Protein AF-A0A2T4I4S8-F1 (afdb_monomer_lite)

Foldseek 3Di:
DDDPPPDCQLLNLLVVLVVQLLLVQQDLVCPPPDPDRDPLSSVQSNLLSVLLSQLSPDPVLAGPDDSVPHDPVSLVSCLVCVLVSCCVRVPPNSDPVSSVSSSVSSVVNVVVNVVVD

Organism: NCBI:txid114404

Radius of gyration: 14.35 Å; chains: 1; bounding box: 39×21×42 Å

Sequence (117 aa):
MEQETTGCHPEQLLAAHRPEIEAAMAQHFAGPQSVDASPADLQASAELVGLLIDVAGSEGGTPSVDHRGADRHYQTQFGDALTAVLRDVLGEAADPPFLARCIDGFWRAIRAQEASL

pLDDT: mean 81.26, std 12.98, range [37.81, 92.88]

Secondary structure (DSSP, 8-state):
---------HHHHHHHTHHHHHHHHHHHHH-TT-SS--HHHHHHHHHHHHHHHHHHHSTTS--SS--TTS-HHHHHHHHHHHHHHHHHHHGGG--HHHHHHHHHHHHHHHHHHHTT-

Structure (mmCIF, N/CA/C/O backbone):
data_AF-A0A2T4I4S8-F1
#
_entry.id   AF-A0A2T4I4S8-F1
#
loop_
_atom_site.group_PDB
_atom_site.id
_atom_site.type_symbol
_atom_site.label_atom_id
_atom_site.label_alt_id
_atom_site.label_comp_id
_atom_site.label_asym_id
_atom_site.label_entity_id
_atom_site.label_seq_id
_atom_site.pdbx_PDB_ins_code
_atom_site.Cartn_x
_atom_site.Cartn_y
_atom_site.Cartn_z
_atom_site.occupancy
_atom_site.B_iso_or_equiv
_atom_site.auth_seq_id
_atom_site.auth_comp_id
_atom_site.auth_asym_id
_atom_site.auth_atom_id
_atom_site.pdbx_PDB_model_num
ATOM 1 N N . MET A 1 1 ? 22.981 11.067 -26.433 1.00 37.81 1 MET A N 1
ATOM 2 C CA . MET A 1 1 ? 21.531 10.960 -26.698 1.00 37.81 1 MET A CA 1
ATOM 3 C C . MET A 1 1 ? 21.142 9.562 -26.276 1.00 37.81 1 MET A C 1
ATOM 5 O O . MET A 1 1 ? 21.125 8.648 -27.089 1.00 37.81 1 MET A O 1
ATOM 9 N N . GLU A 1 2 ? 21.026 9.384 -24.968 1.00 40.53 2 GLU A N 1
ATOM 10 C CA . GLU A 1 2 ? 20.706 8.098 -24.356 1.00 40.53 2 GLU A CA 1
ATOM 11 C C . GLU A 1 2 ? 19.194 8.021 -24.229 1.00 40.53 2 GLU A C 1
ATOM 13 O O . GLU A 1 2 ? 18.528 9.033 -24.018 1.00 40.53 2 GLU A O 1
ATOM 18 N N . GLN A 1 3 ? 18.667 6.844 -24.528 1.00 41.03 3 GLN A N 1
ATOM 19 C CA . GLN A 1 3 ? 17.261 6.635 -24.795 1.00 41.03 3 GLN A CA 1
ATOM 20 C C . GLN A 1 3 ? 16.441 6.914 -23.538 1.00 41.03 3 GLN A C 1
ATOM 22 O O . GLN A 1 3 ? 16.543 6.206 -22.543 1.00 41.03 3 GLN A O 1
ATOM 27 N N . GLU A 1 4 ? 15.632 7.962 -23.625 1.00 42.97 4 GLU A N 1
ATOM 28 C CA . GLU A 1 4 ? 14.523 8.265 -22.735 1.00 42.97 4 GLU A CA 1
ATOM 29 C C . GLU A 1 4 ? 13.491 7.147 -22.932 1.00 42.97 4 GLU A C 1
ATOM 31 O O . GLU A 1 4 ? 12.580 7.231 -23.756 1.00 42.97 4 GLU A O 1
ATOM 36 N N . THR A 1 5 ? 13.702 6.009 -22.270 1.00 45.72 5 THR A N 1
ATOM 37 C CA . THR A 1 5 ? 12.676 4.980 -22.162 1.00 45.72 5 THR A CA 1
ATOM 38 C C . THR A 1 5 ? 11.517 5.608 -21.414 1.00 45.72 5 THR A C 1
ATOM 40 O O . THR A 1 5 ? 11.568 5.768 -20.199 1.00 45.72 5 THR A O 1
ATOM 43 N N . THR A 1 6 ? 10.463 5.957 -22.150 1.00 49.28 6 THR A N 1
ATOM 44 C CA . THR A 1 6 ? 9.109 6.201 -21.642 1.00 49.28 6 THR A CA 1
ATOM 45 C C . THR A 1 6 ? 8.551 4.895 -21.057 1.00 49.28 6 THR A C 1
ATOM 47 O O . THR A 1 6 ? 7.571 4.337 -21.534 1.00 49.28 6 THR A O 1
ATOM 50 N N . GLY A 1 7 ? 9.242 4.332 -20.070 1.00 51.94 7 GLY A N 1
ATOM 51 C CA . GLY A 1 7 ? 8.737 3.295 -19.195 1.00 51.94 7 GLY A CA 1
ATOM 52 C C . GLY A 1 7 ? 8.312 4.016 -17.935 1.00 51.94 7 GLY A C 1
ATOM 53 O O . GLY A 1 7 ? 9.156 4.594 -17.260 1.00 51.94 7 GLY A O 1
ATOM 54 N N . CYS A 1 8 ? 7.013 4.054 -17.649 1.00 59.84 8 CYS A N 1
ATOM 55 C CA . CYS A 1 8 ? 6.548 4.534 -16.357 1.00 59.84 8 CYS A CA 1
ATOM 56 C C . CYS A 1 8 ? 7.223 3.656 -15.302 1.00 59.84 8 CYS A C 1
ATOM 58 O O . CYS A 1 8 ? 6.985 2.446 -15.254 1.00 59.84 8 CYS A O 1
ATOM 60 N N . HIS A 1 9 ? 8.157 4.236 -14.555 1.00 76.50 9 HIS A N 1
ATOM 61 C CA . HIS A 1 9 ? 8.891 3.476 -13.567 1.00 76.50 9 HIS A CA 1
ATOM 62 C C . HIS A 1 9 ? 7.914 3.051 -12.458 1.00 76.50 9 HIS A C 1
ATOM 64 O O . HIS A 1 9 ? 7.013 3.825 -12.112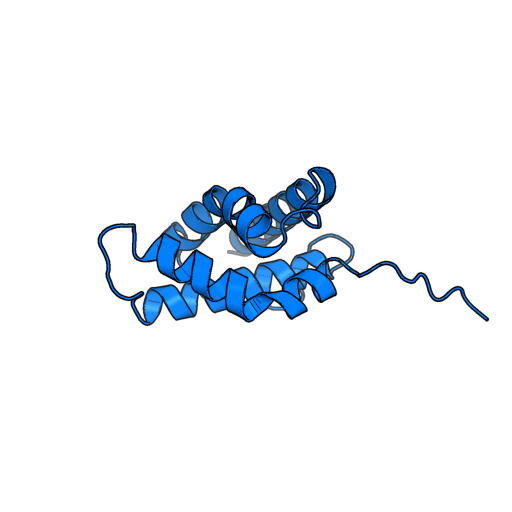 1.00 76.50 9 HIS A O 1
ATOM 70 N N . PRO A 1 10 ? 8.028 1.826 -11.920 1.00 78.44 10 PRO A N 1
ATOM 71 C CA . PRO A 1 10 ? 7.051 1.289 -10.978 1.00 78.44 10 PRO A CA 1
ATOM 72 C C . PRO A 1 10 ? 6.877 2.185 -9.744 1.00 78.44 10 PRO A C 1
ATOM 74 O O . PRO A 1 10 ? 5.756 2.379 -9.279 1.00 78.44 10 PRO A O 1
ATOM 77 N N . GLU A 1 11 ? 7.952 2.811 -9.266 1.00 85.19 11 GLU A N 1
ATOM 78 C CA . GLU A 1 11 ? 7.912 3.788 -8.183 1.00 85.19 11 GLU A CA 1
ATOM 79 C C . GLU A 1 11 ? 7.136 5.057 -8.543 1.00 85.19 11 GLU A C 1
ATOM 81 O O . GLU A 1 11 ? 6.442 5.599 -7.691 1.00 85.19 11 GLU A O 1
ATOM 86 N N . GLN A 1 12 ? 7.194 5.520 -9.795 1.00 85.81 12 GLN A N 1
ATOM 87 C CA . GLN A 1 12 ? 6.459 6.709 -10.234 1.00 85.81 12 GLN A CA 1
ATOM 88 C C . GLN A 1 12 ? 4.959 6.435 -10.308 1.00 85.81 12 GLN A C 1
ATOM 90 O O . GLN A 1 12 ? 4.168 7.280 -9.893 1.00 85.81 12 GLN A O 1
ATOM 95 N N . LEU A 1 13 ? 4.572 5.251 -10.793 1.00 86.94 13 LEU A N 1
ATOM 96 C CA . LEU A 1 13 ? 3.175 4.826 -10.824 1.00 86.94 13 LEU A CA 1
ATOM 97 C C . LEU A 1 13 ? 2.609 4.713 -9.400 1.00 86.94 13 LEU A C 1
ATOM 99 O O . LEU A 1 13 ? 1.554 5.270 -9.102 1.00 86.94 13 LEU A O 1
ATOM 103 N N . LEU A 1 14 ? 3.342 4.053 -8.500 1.00 88.19 14 LEU A N 1
ATOM 104 C CA . LEU A 1 14 ? 2.950 3.929 -7.095 1.00 88.19 14 LEU A CA 1
ATOM 105 C C . LEU A 1 14 ? 2.927 5.286 -6.381 1.00 88.19 14 LEU A C 1
ATOM 107 O O . LEU A 1 14 ? 2.028 5.539 -5.587 1.00 88.19 14 LEU A O 1
ATOM 111 N N . ALA A 1 15 ? 3.877 6.178 -6.674 1.00 89.31 15 ALA A N 1
ATOM 112 C CA . ALA A 1 15 ? 3.917 7.520 -6.101 1.00 89.31 15 ALA A CA 1
ATOM 113 C C . ALA A 1 15 ? 2.763 8.405 -6.595 1.00 89.31 15 ALA A C 1
ATOM 115 O O . ALA A 1 15 ? 2.225 9.186 -5.812 1.00 89.31 15 ALA A O 1
ATOM 116 N N . ALA A 1 16 ? 2.360 8.273 -7.863 1.00 90.75 16 ALA A N 1
ATOM 117 C CA . ALA A 1 16 ? 1.233 9.012 -8.429 1.00 90.75 16 ALA A CA 1
ATOM 118 C C . ALA A 1 16 ? -0.100 8.617 -7.775 1.00 90.75 16 ALA A C 1
ATOM 120 O O . ALA A 1 16 ? -0.908 9.488 -7.464 1.00 90.75 16 ALA A O 1
ATOM 121 N N . HIS A 1 17 ? -0.284 7.324 -7.504 1.00 92.19 17 HIS A N 1
ATOM 122 C CA . HIS A 1 17 ? -1.480 6.776 -6.854 1.00 92.19 17 HIS A CA 1
ATOM 123 C C . HIS A 1 17 ? -1.339 6.613 -5.336 1.00 92.19 17 HIS A C 1
ATOM 125 O O . HIS A 1 17 ? -2.210 6.048 -4.676 1.00 92.19 17 HIS A O 1
ATOM 131 N N . ARG A 1 18 ? -0.255 7.132 -4.753 1.00 91.81 18 ARG A N 1
ATOM 132 C CA . ARG A 1 18 ? 0.046 7.031 -3.323 1.00 91.81 18 ARG A CA 1
ATOM 133 C C . ARG A 1 18 ? -1.142 7.366 -2.409 1.00 91.81 18 ARG A C 1
ATOM 135 O O . ARG A 1 18 ? -1.436 6.532 -1.557 1.00 91.81 18 ARG A O 1
ATOM 142 N N . PRO A 1 19 ? -1.844 8.512 -2.553 1.00 90.31 19 PRO A N 1
ATOM 143 C CA . PRO A 1 19 ? -2.944 8.841 -1.644 1.00 90.31 19 PRO A CA 1
ATOM 144 C C . PRO A 1 19 ? -4.116 7.853 -1.742 1.00 90.31 19 PRO A C 1
ATOM 146 O O . PRO A 1 19 ? -4.778 7.592 -0.741 1.00 90.31 19 PRO A O 1
ATOM 149 N N . GLU A 1 20 ? -4.366 7.281 -2.922 1.00 92.81 20 GLU A N 1
ATOM 150 C CA . GLU A 1 20 ? -5.435 6.300 -3.139 1.00 92.81 20 GLU A CA 1
ATOM 151 C C . GLU A 1 20 ? -5.072 4.947 -2.515 1.00 92.81 20 GLU A C 1
ATOM 153 O O . GLU A 1 20 ? -5.893 4.346 -1.824 1.00 92.81 20 GLU A O 1
ATOM 158 N N . ILE A 1 21 ? -3.819 4.508 -2.681 1.00 92.25 21 ILE A N 1
ATOM 159 C CA . ILE A 1 21 ? -3.300 3.275 -2.072 1.00 92.25 21 ILE A CA 1
ATOM 160 C C . ILE A 1 21 ? -3.300 3.397 -0.542 1.00 92.25 21 ILE A C 1
ATOM 162 O O . ILE A 1 21 ? -3.747 2.480 0.147 1.00 92.25 21 ILE A O 1
ATOM 166 N N . GLU A 1 22 ? -2.831 4.525 0.001 1.00 92.88 22 GLU A N 1
ATOM 167 C CA . GLU A 1 22 ? -2.829 4.786 1.446 1.00 92.88 22 GLU A CA 1
ATOM 168 C C . GLU A 1 22 ? -4.248 4.765 2.018 1.00 92.88 22 GLU A C 1
ATOM 170 O O . GLU A 1 22 ? -4.489 4.086 3.013 1.00 92.88 22 GLU A O 1
ATOM 175 N N . ALA A 1 23 ? -5.199 5.443 1.369 1.00 90.88 23 ALA A N 1
ATOM 176 C CA . ALA A 1 23 ? -6.589 5.467 1.812 1.00 90.88 23 ALA A CA 1
ATOM 177 C C . ALA A 1 23 ? -7.237 4.075 1.760 1.00 90.88 23 ALA A C 1
ATOM 179 O O . ALA A 1 23 ? -7.857 3.654 2.737 1.00 90.88 23 ALA A O 1
ATOM 180 N N . ALA A 1 24 ? -7.064 3.339 0.657 1.00 91.25 24 ALA A N 1
ATOM 181 C CA . ALA A 1 24 ? -7.595 1.985 0.510 1.00 91.25 24 ALA A CA 1
ATOM 182 C C . ALA A 1 24 ? -7.024 1.033 1.573 1.00 91.25 24 ALA A C 1
ATOM 184 O O . ALA A 1 24 ? -7.752 0.229 2.156 1.00 91.25 24 ALA A O 1
ATOM 185 N N . MET A 1 25 ? -5.732 1.158 1.874 1.00 91.69 25 MET A N 1
ATOM 186 C CA . MET A 1 25 ? -5.066 0.321 2.863 1.00 91.69 25 MET A CA 1
ATOM 187 C C . MET A 1 25 ? -5.433 0.695 4.304 1.00 91.69 25 MET A C 1
ATOM 189 O O . MET A 1 25 ? -5.677 -0.190 5.120 1.00 91.69 25 MET A O 1
ATOM 193 N N . ALA A 1 26 ? -5.547 1.986 4.619 1.00 91.31 26 ALA A N 1
ATOM 194 C CA . ALA A 1 26 ? -6.023 2.439 5.924 1.00 91.31 26 ALA A CA 1
ATOM 195 C C . ALA A 1 26 ? -7.450 1.945 6.203 1.00 91.31 26 ALA A C 1
ATOM 197 O O . ALA A 1 26 ? -7.743 1.482 7.303 1.00 91.31 26 ALA A O 1
ATOM 198 N N . GLN A 1 27 ? -8.326 1.979 5.193 1.00 90.06 27 GLN A N 1
ATOM 199 C CA . GLN A 1 27 ? -9.672 1.408 5.286 1.00 90.06 27 GLN A CA 1
ATOM 200 C C . GLN A 1 27 ? -9.640 -0.117 5.445 1.00 90.06 27 GLN A C 1
ATOM 202 O O . GLN A 1 27 ? -10.426 -0.680 6.207 1.00 90.06 27 GLN A O 1
ATOM 207 N N . HIS A 1 28 ? -8.703 -0.796 4.779 1.00 89.81 28 HIS A N 1
ATOM 208 C CA . HIS A 1 28 ? -8.505 -2.231 4.962 1.00 89.81 28 HIS A CA 1
ATOM 209 C C . HIS A 1 28 ? -8.102 -2.576 6.404 1.00 89.81 28 HIS A C 1
ATOM 211 O O . HIS A 1 28 ? -8.668 -3.498 6.987 1.00 89.81 28 HIS A O 1
ATOM 217 N N . PHE A 1 29 ? -7.183 -1.809 7.001 1.00 89.06 29 PHE A N 1
ATOM 218 C CA . PHE A 1 29 ? -6.760 -1.981 8.395 1.00 89.06 29 PHE A CA 1
ATOM 219 C C . PHE A 1 29 ? -7.877 -1.702 9.401 1.00 89.06 29 PHE A C 1
ATOM 221 O O . PHE A 1 29 ? -8.046 -2.460 10.355 1.00 89.06 29 PHE A O 1
ATOM 228 N N . ALA A 1 30 ? -8.673 -0.659 9.161 1.00 87.94 30 ALA A N 1
ATOM 229 C CA . ALA A 1 30 ? -9.823 -0.326 9.996 1.00 87.94 30 ALA A CA 1
ATOM 230 C C . ALA A 1 30 ? -10.887 -1.441 9.992 1.00 87.94 30 ALA A C 1
ATOM 232 O O . ALA A 1 30 ? -11.640 -1.605 10.957 1.00 87.94 30 ALA A O 1
ATOM 233 N N . GLY A 1 31 ? -10.939 -2.223 8.912 1.00 83.25 31 GLY A N 1
ATOM 234 C CA . GLY A 1 31 ? -11.870 -3.321 8.717 1.00 83.25 31 GLY A CA 1
ATOM 235 C C . GLY A 1 31 ? -13.244 -2.861 8.211 1.00 83.25 31 GLY A C 1
ATOM 236 O O . GLY A 1 31 ? -13.633 -1.704 8.359 1.00 83.25 31 GLY A O 1
ATOM 237 N N . PRO A 1 32 ? -14.047 -3.783 7.652 1.00 75.62 32 PRO A N 1
ATOM 238 C CA . PRO A 1 32 ? -15.282 -3.461 6.924 1.00 75.62 32 PRO A CA 1
ATOM 239 C C . PRO A 1 32 ? -16.417 -2.891 7.791 1.00 75.62 32 PRO A C 1
ATOM 241 O O . PRO A 1 32 ? -17.458 -2.507 7.264 1.00 75.62 32 PRO A O 1
ATOM 244 N N . GLN A 1 33 ? -16.263 -2.894 9.117 1.00 72.81 33 GLN A N 1
ATOM 245 C CA . GLN A 1 33 ? -17.265 -2.392 10.063 1.00 72.81 33 GLN A CA 1
ATOM 246 C C . GLN A 1 33 ? -16.931 -0.998 10.604 1.00 72.81 33 GLN A C 1
ATOM 248 O O . GLN A 1 33 ? -17.764 -0.402 11.289 1.00 72.81 33 GLN A O 1
ATOM 253 N N . SER A 1 34 ? -15.734 -0.489 10.316 1.00 77.75 34 SER A N 1
ATOM 254 C CA . SER A 1 34 ? -15.291 0.827 10.761 1.00 77.75 34 SER A CA 1
ATOM 255 C C . SER A 1 34 ? -15.703 1.884 9.743 1.00 77.75 34 SER A C 1
ATOM 257 O O . SER A 1 34 ? -15.592 1.682 8.539 1.00 77.75 34 SER A O 1
ATOM 259 N N . VAL A 1 35 ? -16.221 3.008 10.241 1.00 73.62 35 VAL A N 1
ATOM 260 C CA . VAL A 1 35 ? -16.634 4.145 9.401 1.00 73.62 35 VAL A CA 1
ATOM 261 C C . VAL A 1 35 ? -15.424 4.998 9.009 1.00 73.62 35 VAL A C 1
ATOM 263 O O . VAL A 1 35 ? -15.385 5.530 7.905 1.00 73.62 35 VAL A O 1
ATOM 266 N N . ASP A 1 36 ? -14.422 5.071 9.887 1.00 81.81 36 ASP A N 1
ATOM 267 C CA . ASP A 1 36 ? -13.198 5.840 9.692 1.00 81.81 36 ASP A CA 1
ATOM 268 C C . ASP A 1 36 ? -11.980 5.035 10.154 1.00 81.81 36 ASP A C 1
ATOM 270 O O . ASP A 1 36 ? -12.029 4.340 11.174 1.00 81.81 36 ASP A O 1
ATOM 274 N N . ALA A 1 37 ? -10.877 5.161 9.416 1.00 85.94 37 ALA A N 1
ATOM 275 C CA . ALA A 1 37 ? -9.589 4.608 9.811 1.00 85.94 37 ALA A CA 1
ATOM 276 C C . ALA A 1 37 ? -9.000 5.394 10.991 1.00 85.94 37 ALA A C 1
ATOM 278 O O . ALA A 1 37 ? -9.046 6.628 11.025 1.00 85.94 37 ALA A O 1
ATOM 279 N N . SER A 1 38 ? -8.434 4.689 11.971 1.00 88.12 38 SER A N 1
ATOM 280 C CA . SER A 1 38 ? -7.799 5.329 13.124 1.00 88.12 38 SER A CA 1
ATOM 281 C C . SER A 1 38 ? -6.520 6.060 12.696 1.00 88.12 38 SER A C 1
ATOM 283 O O . SER A 1 38 ? -5.892 5.691 11.703 1.00 88.12 38 SER A O 1
ATOM 285 N N . PRO A 1 39 ? -6.040 7.062 13.459 1.00 87.00 39 PRO A N 1
ATOM 286 C CA . PRO A 1 39 ? -4.778 7.732 13.135 1.00 87.00 39 PRO A CA 1
ATOM 287 C C . PRO A 1 39 ? -3.578 6.772 13.091 1.00 87.00 39 PRO A C 1
ATOM 289 O O . PRO A 1 39 ? -2.636 7.014 12.344 1.00 87.00 39 PRO A O 1
ATOM 292 N N . ALA A 1 40 ? -3.621 5.672 13.852 1.00 87.00 40 ALA A N 1
ATOM 293 C CA . ALA A 1 40 ? -2.614 4.615 13.785 1.00 87.00 40 ALA A CA 1
ATOM 294 C C . ALA A 1 40 ? -2.656 3.849 12.450 1.00 87.00 40 ALA A C 1
ATOM 296 O O . ALA A 1 40 ? -1.599 3.573 11.891 1.00 87.00 40 ALA A O 1
ATOM 297 N N . ASP A 1 41 ? -3.851 3.572 11.919 1.00 89.56 41 ASP A N 1
ATOM 298 C CA . ASP A 1 41 ? -4.038 2.892 10.631 1.00 89.56 41 ASP A CA 1
ATOM 299 C C . ASP A 1 41 ? -3.522 3.761 9.482 1.00 89.56 41 ASP A C 1
ATOM 301 O O . ASP A 1 41 ? -2.793 3.279 8.619 1.00 89.56 41 ASP A O 1
ATOM 305 N N . LEU A 1 42 ? -3.847 5.059 9.514 1.00 89.44 42 LEU A N 1
ATOM 306 C CA . LEU A 1 42 ? -3.387 6.049 8.535 1.00 89.44 42 LEU A CA 1
ATOM 307 C C . LEU A 1 42 ? -1.862 6.210 8.557 1.00 89.44 42 LEU A C 1
ATOM 309 O O . LEU A 1 42 ? -1.221 6.313 7.509 1.00 89.44 42 LEU A O 1
ATOM 313 N N . GLN A 1 43 ? -1.265 6.229 9.751 1.00 89.81 43 GLN A N 1
ATOM 314 C CA . GLN A 1 43 ? 0.186 6.303 9.888 1.00 89.81 43 GLN A CA 1
ATOM 315 C C . GLN A 1 43 ? 0.846 5.022 9.363 1.00 89.81 43 GLN A C 1
ATOM 317 O O . GLN A 1 43 ? 1.769 5.102 8.554 1.00 89.81 43 GLN A O 1
ATOM 322 N N . ALA A 1 44 ? 0.343 3.849 9.760 1.00 89.88 44 ALA A N 1
ATOM 323 C CA . ALA A 1 44 ? 0.864 2.565 9.306 1.00 89.88 44 ALA A CA 1
ATOM 324 C C . ALA A 1 44 ? 0.738 2.403 7.783 1.00 89.88 44 ALA A C 1
ATOM 326 O O . ALA A 1 44 ? 1.678 1.938 7.136 1.00 89.88 44 ALA A O 1
ATOM 327 N N . SER A 1 45 ? -0.382 2.826 7.184 1.00 91.38 45 SER A N 1
ATOM 328 C CA . SER A 1 45 ? -0.555 2.791 5.730 1.00 91.38 45 SER A CA 1
ATOM 329 C C . SER A 1 45 ? 0.447 3.703 5.032 1.00 91.38 45 SER A C 1
ATOM 331 O O . SER A 1 45 ? 1.080 3.275 4.071 1.00 91.38 45 SER A O 1
ATOM 333 N N . ALA A 1 46 ? 0.651 4.925 5.531 1.00 91.06 46 ALA A N 1
ATOM 334 C CA . ALA A 1 46 ? 1.602 5.862 4.939 1.00 91.06 46 ALA A CA 1
ATOM 335 C C . ALA A 1 46 ? 3.049 5.346 4.998 1.00 91.06 46 ALA A C 1
ATOM 337 O O . ALA A 1 46 ? 3.797 5.481 4.027 1.00 91.06 46 ALA A O 1
ATOM 338 N N . GLU A 1 47 ? 3.446 4.720 6.108 1.00 90.19 47 GLU A N 1
ATOM 339 C CA . GLU A 1 47 ? 4.783 4.140 6.253 1.00 90.19 47 GLU A CA 1
ATOM 340 C C . GLU A 1 47 ? 5.007 2.942 5.326 1.00 90.19 47 GLU A C 1
ATOM 342 O O . GLU A 1 47 ? 6.047 2.864 4.667 1.00 90.19 47 GLU A O 1
ATOM 347 N N . LEU A 1 48 ? 4.033 2.030 5.239 1.00 90.56 48 LEU A N 1
ATOM 348 C CA . LEU A 1 48 ? 4.139 0.813 4.429 1.00 90.56 48 LEU A CA 1
ATOM 349 C C . LEU A 1 48 ? 4.042 1.099 2.926 1.00 90.56 48 LEU A C 1
ATOM 351 O O . LEU A 1 48 ? 4.764 0.485 2.140 1.00 90.56 48 LEU A O 1
ATOM 355 N N . VAL A 1 49 ? 3.215 2.064 2.513 1.00 91.62 49 VAL A N 1
ATOM 356 C CA . VAL A 1 49 ? 3.183 2.533 1.117 1.00 91.62 49 VAL A CA 1
ATOM 357 C C . VAL A 1 49 ? 4.471 3.274 0.765 1.00 91.62 49 VAL A C 1
ATOM 359 O O . VAL A 1 49 ? 5.010 3.072 -0.322 1.00 91.62 49 VAL A O 1
ATOM 362 N N . GLY A 1 50 ? 5.015 4.075 1.686 1.00 89.75 50 GLY A N 1
ATOM 363 C CA . GLY A 1 50 ? 6.332 4.688 1.517 1.00 89.75 50 GLY A CA 1
ATOM 364 C C . GLY A 1 50 ? 7.422 3.643 1.274 1.00 89.75 50 GLY A C 1
ATOM 365 O O . GLY A 1 50 ? 8.164 3.754 0.300 1.00 89.75 50 GLY A O 1
ATOM 366 N N . LEU A 1 51 ? 7.448 2.588 2.097 1.00 88.88 51 LEU A N 1
ATOM 367 C CA . LEU A 1 51 ? 8.362 1.459 1.923 1.00 88.88 51 LEU A CA 1
ATOM 368 C C . LEU A 1 51 ? 8.185 0.796 0.554 1.00 88.88 51 LEU A C 1
ATOM 370 O O . LEU A 1 51 ? 9.170 0.509 -0.117 1.00 88.88 51 LEU A O 1
ATOM 374 N N . LEU A 1 52 ? 6.940 0.562 0.130 1.00 89.75 52 LEU A N 1
ATOM 375 C CA . LEU A 1 52 ? 6.629 -0.057 -1.158 1.00 89.75 52 LEU A CA 1
ATOM 376 C C . LEU A 1 52 ? 7.179 0.747 -2.347 1.00 89.75 52 LEU A C 1
ATOM 378 O O . LEU A 1 52 ? 7.758 0.168 -3.265 1.00 89.75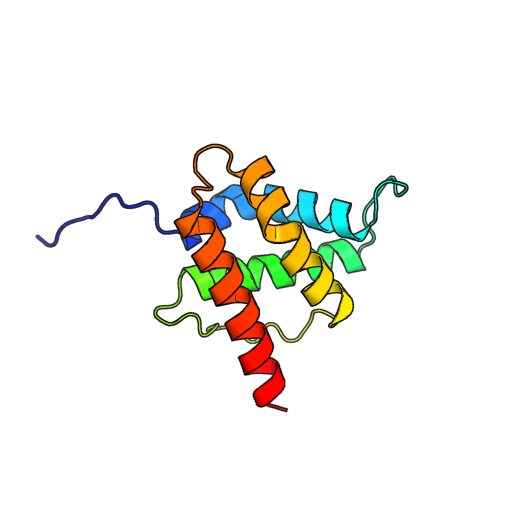 52 LEU A O 1
ATOM 382 N N . ILE A 1 53 ? 6.994 2.068 -2.335 1.00 89.38 53 ILE A N 1
ATOM 383 C CA . ILE A 1 53 ? 7.491 2.967 -3.386 1.00 89.38 53 ILE A CA 1
ATOM 384 C C . ILE A 1 53 ? 9.023 2.935 -3.420 1.00 89.38 53 ILE A C 1
ATOM 386 O O . ILE A 1 53 ? 9.618 2.813 -4.491 1.00 89.38 53 ILE A O 1
ATOM 390 N N . ASP A 1 54 ? 9.657 2.987 -2.251 1.00 87.44 54 ASP A N 1
ATOM 391 C CA . ASP A 1 54 ? 11.112 2.990 -2.111 1.00 87.44 54 ASP A CA 1
ATOM 392 C C . ASP A 1 54 ? 11.743 1.677 -2.617 1.00 87.44 54 ASP A C 1
ATOM 394 O O . ASP A 1 54 ? 12.676 1.693 -3.423 1.00 87.44 54 ASP A O 1
ATOM 398 N N . VAL A 1 55 ? 11.178 0.518 -2.256 1.00 86.25 55 VAL A N 1
ATOM 399 C CA . VAL A 1 55 ? 11.672 -0.788 -2.741 1.00 86.25 55 VAL A CA 1
ATOM 400 C C . VAL A 1 55 ? 11.378 -1.021 -4.221 1.00 86.25 55 VAL A C 1
ATOM 402 O O . VAL A 1 55 ? 12.116 -1.764 -4.869 1.00 86.25 55 VAL A O 1
ATOM 405 N N . ALA A 1 56 ? 10.323 -0.407 -4.766 1.00 84.50 56 ALA A N 1
ATOM 406 C CA . ALA A 1 56 ? 10.004 -0.488 -6.187 1.00 84.50 56 ALA A CA 1
ATOM 407 C C . ALA A 1 56 ? 11.031 0.267 -7.046 1.00 84.50 56 ALA A C 1
ATOM 409 O O . ALA A 1 56 ? 11.401 -0.237 -8.110 1.00 84.50 56 ALA A O 1
ATOM 410 N N . GLY A 1 57 ? 11.513 1.417 -6.557 1.00 79.56 57 GLY A N 1
ATOM 411 C CA . GLY A 1 57 ? 12.525 2.248 -7.221 1.00 79.56 57 GLY A CA 1
ATOM 412 C C . GLY A 1 57 ? 13.969 1.827 -6.942 1.00 79.56 57 GLY A C 1
ATOM 413 O O . GLY A 1 57 ? 14.885 2.236 -7.652 1.00 79.56 57 GLY A O 1
ATOM 414 N N . SER A 1 58 ? 14.196 0.989 -5.930 1.00 76.50 58 SER A N 1
ATOM 415 C CA . SER A 1 58 ? 15.527 0.489 -5.589 1.00 76.50 58 SER A CA 1
ATOM 416 C C . SER A 1 58 ? 15.952 -0.680 -6.481 1.00 76.50 58 SER A C 1
ATOM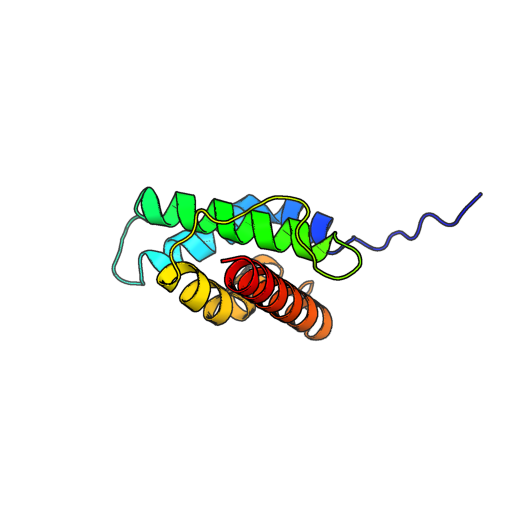 418 O O . SER A 1 58 ? 15.320 -1.746 -6.510 1.00 76.50 58 SER A O 1
ATOM 420 N N . GLU A 1 59 ? 17.082 -0.526 -7.176 1.00 63.41 59 GLU A N 1
ATOM 421 C CA . GLU A 1 59 ? 17.728 -1.621 -7.899 1.00 63.41 59 GLU A CA 1
ATOM 422 C C . GLU A 1 59 ? 18.220 -2.687 -6.910 1.00 63.41 59 GLU A C 1
ATOM 424 O O . GLU A 1 59 ? 19.270 -2.575 -6.282 1.00 63.41 59 GLU A O 1
ATOM 429 N N . GLY A 1 60 ? 17.419 -3.742 -6.749 1.00 63.03 60 GLY A N 1
ATOM 430 C CA . GLY A 1 60 ? 17.687 -4.826 -5.808 1.00 63.03 60 GLY A CA 1
ATOM 431 C C . GLY A 1 60 ? 16.733 -4.884 -4.618 1.00 63.03 60 GLY A C 1
ATOM 432 O O . GLY A 1 60 ? 16.895 -5.784 -3.799 1.00 63.03 60 GLY A O 1
ATOM 433 N N . GLY A 1 61 ? 15.723 -4.012 -4.530 1.00 63.16 61 GLY A N 1
ATOM 434 C CA . GLY A 1 61 ? 14.660 -4.112 -3.519 1.00 63.16 61 GLY A CA 1
ATOM 435 C C . GLY A 1 61 ? 15.137 -3.886 -2.081 1.00 63.16 61 GLY A C 1
ATOM 436 O O . GLY A 1 61 ? 14.493 -4.337 -1.136 1.00 63.16 61 GLY A O 1
ATOM 437 N N . THR A 1 62 ? 16.291 -3.240 -1.912 1.00 67.25 62 THR A N 1
ATOM 438 C CA . THR A 1 62 ? 16.784 -2.790 -0.607 1.00 67.25 62 THR A CA 1
ATOM 439 C C . THR A 1 62 ? 16.250 -1.389 -0.363 1.00 67.25 62 THR A C 1
ATOM 441 O O . THR A 1 62 ? 16.572 -0.506 -1.159 1.00 67.25 62 THR A O 1
ATOM 444 N N . PRO A 1 63 ? 15.459 -1.157 0.692 1.00 68.06 63 PRO A N 1
ATOM 445 C CA . PRO A 1 63 ? 14.975 0.181 0.958 1.00 68.06 63 PRO A CA 1
ATOM 446 C C . PRO A 1 63 ? 16.153 1.103 1.304 1.00 68.06 63 PRO A C 1
ATOM 448 O O . PRO A 1 63 ? 17.069 0.710 2.032 1.00 68.06 63 PRO A O 1
ATOM 451 N N . SER A 1 64 ? 16.149 2.313 0.756 1.00 65.19 64 SER A N 1
ATOM 452 C CA . SER A 1 64 ? 17.114 3.364 1.071 1.00 65.19 64 SER A CA 1
ATOM 453 C C . SER A 1 64 ? 16.766 4.082 2.378 1.00 65.19 64 SER A C 1
ATOM 455 O O . SER A 1 64 ? 17.635 4.735 2.960 1.00 65.19 64 SER A O 1
ATOM 457 N N . VAL A 1 65 ? 15.514 3.975 2.833 1.00 66.06 65 VAL A N 1
ATOM 458 C CA . VAL A 1 65 ? 15.011 4.579 4.072 1.00 66.06 65 VAL A CA 1
ATOM 459 C C . VAL A 1 65 ? 14.671 3.488 5.089 1.00 66.06 65 VAL A C 1
ATOM 461 O O . VAL A 1 65 ? 14.144 2.427 4.755 1.00 66.06 65 VAL A O 1
ATOM 464 N N . ASP A 1 66 ? 14.980 3.733 6.361 1.00 67.38 66 ASP A N 1
ATOM 465 C CA . ASP A 1 66 ? 14.590 2.830 7.442 1.00 67.38 66 ASP A CA 1
ATOM 466 C C .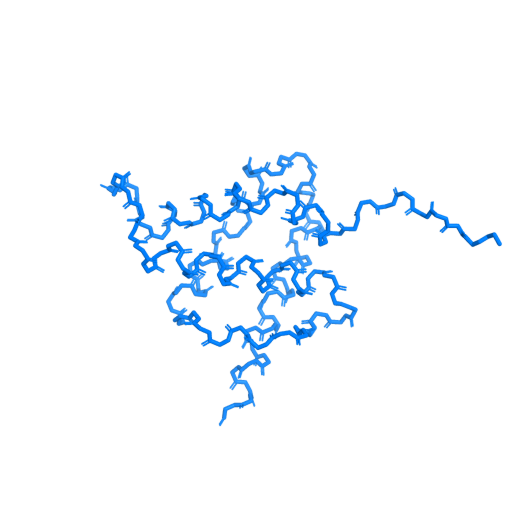 ASP A 1 66 ? 13.097 3.027 7.761 1.00 67.38 66 ASP A C 1
ATOM 468 O O . ASP A 1 66 ? 12.689 4.061 8.286 1.00 67.38 66 ASP A O 1
ATOM 472 N N . HIS A 1 67 ? 12.274 2.038 7.402 1.00 65.56 67 HIS A N 1
ATOM 473 C CA . HIS A 1 67 ? 10.817 2.052 7.590 1.00 65.56 67 HIS A CA 1
ATOM 474 C C . HIS A 1 67 ? 10.365 1.233 8.815 1.00 65.56 67 HIS A C 1
ATOM 476 O O . HIS A 1 67 ? 9.300 0.620 8.796 1.00 65.56 67 HIS A O 1
ATOM 482 N N . ARG A 1 68 ? 11.154 1.197 9.898 1.00 64.69 68 ARG A N 1
ATOM 483 C CA . ARG A 1 68 ? 10.892 0.356 11.090 1.00 64.69 68 ARG A CA 1
ATOM 484 C C . ARG A 1 68 ? 9.664 0.756 11.935 1.00 64.69 68 ARG A C 1
ATOM 486 O O . ARG A 1 68 ? 9.492 0.219 13.025 1.00 64.69 68 ARG A O 1
ATOM 493 N N . GLY A 1 69 ? 8.832 1.693 11.482 1.00 60.09 69 GLY A N 1
ATOM 494 C CA . GLY A 1 69 ? 7.719 2.239 12.269 1.00 60.09 69 GLY A CA 1
ATOM 495 C C . GLY A 1 69 ? 6.487 1.334 12.374 1.00 60.09 69 GLY A C 1
ATOM 496 O O . GLY A 1 69 ? 5.810 1.343 13.402 1.00 60.09 69 GLY A O 1
ATOM 497 N N . ALA A 1 70 ? 6.217 0.503 11.363 1.00 72.19 70 ALA A N 1
ATOM 498 C CA . ALA A 1 70 ? 4.978 -0.268 11.313 1.00 72.19 70 ALA A CA 1
ATOM 499 C C . ALA A 1 70 ? 5.059 -1.578 12.111 1.00 72.19 70 ALA A C 1
ATOM 501 O O . ALA A 1 70 ? 5.956 -2.398 11.908 1.00 72.19 70 ALA A O 1
ATOM 502 N N . ASP A 1 71 ? 4.059 -1.814 12.960 1.00 81.31 71 ASP A N 1
ATOM 503 C CA . ASP A 1 71 ? 3.897 -3.052 13.723 1.00 81.31 71 ASP A CA 1
ATOM 504 C C . ASP A 1 71 ? 3.778 -4.286 12.807 1.00 81.31 71 ASP A C 1
ATOM 506 O O . ASP A 1 71 ? 3.192 -4.226 11.720 1.00 81.31 71 ASP A O 1
ATOM 510 N N . ARG A 1 72 ? 4.269 -5.449 13.259 1.00 82.44 72 ARG A N 1
ATOM 511 C CA . ARG A 1 72 ? 4.291 -6.694 12.455 1.00 82.44 72 ARG A CA 1
ATOM 512 C C . ARG A 1 72 ? 2.898 -7.114 11.974 1.00 82.44 72 ARG A C 1
ATOM 514 O O . ARG A 1 72 ? 2.741 -7.717 10.908 1.00 82.44 72 ARG A O 1
ATOM 521 N N . HIS A 1 73 ? 1.878 -6.786 12.763 1.00 85.94 73 HIS A N 1
ATOM 522 C CA . HIS A 1 73 ? 0.483 -7.009 12.408 1.00 85.94 73 HIS A CA 1
ATOM 523 C C . HIS A 1 73 ? 0.076 -6.230 11.146 1.00 85.94 73 HIS A C 1
ATOM 525 O O . HIS A 1 73 ? -0.489 -6.826 10.229 1.00 85.94 73 HIS A O 1
ATOM 531 N N . TYR A 1 74 ? 0.426 -4.942 11.049 1.00 88.25 74 TYR A N 1
ATOM 532 C CA . TYR A 1 74 ? 0.146 -4.129 9.862 1.00 88.25 74 TYR A CA 1
ATOM 533 C C . TYR A 1 74 ? 0.937 -4.607 8.650 1.00 88.25 74 TYR A C 1
ATOM 535 O O . TYR A 1 74 ? 0.369 -4.713 7.572 1.00 88.25 74 TYR A O 1
ATOM 543 N N . GLN A 1 75 ? 2.206 -4.984 8.825 1.00 88.56 75 GLN A N 1
ATOM 544 C CA . GLN A 1 75 ? 3.028 -5.527 7.735 1.00 88.56 75 GLN A CA 1
ATOM 545 C C . GLN A 1 75 ? 2.396 -6.780 7.109 1.00 88.56 75 GLN A C 1
ATOM 547 O O . GLN A 1 75 ? 2.362 -6.925 5.888 1.00 88.56 75 GLN A O 1
ATOM 552 N N . THR A 1 76 ? 1.866 -7.677 7.949 1.00 88.88 76 THR A N 1
ATOM 553 C CA . THR A 1 76 ? 1.243 -8.925 7.489 1.00 88.88 76 THR A CA 1
ATOM 554 C C . THR A 1 76 ? -0.064 -8.661 6.748 1.00 88.88 76 THR A C 1
ATOM 556 O O . THR A 1 76 ? -0.256 -9.183 5.653 1.00 88.88 76 THR A O 1
ATOM 559 N N . GLN A 1 77 ? -0.937 -7.820 7.314 1.00 90.12 77 GLN A N 1
ATOM 560 C CA . GLN A 1 77 ? -2.193 -7.435 6.663 1.00 90.12 77 GLN A CA 1
ATOM 561 C C . GLN A 1 77 ? -1.944 -6.690 5.351 1.00 90.12 77 GLN A C 1
ATOM 563 O O . GLN A 1 77 ? -2.598 -6.963 4.350 1.00 90.12 77 GLN A O 1
ATOM 568 N N . PHE A 1 78 ? -0.953 -5.798 5.336 1.00 90.06 78 PHE A N 1
ATOM 569 C CA . PHE A 1 78 ? -0.554 -5.061 4.146 1.00 90.06 78 PHE A CA 1
ATOM 570 C C . PHE A 1 78 ? -0.123 -6.003 3.030 1.00 90.06 78 PHE A C 1
ATOM 572 O O . PHE A 1 78 ? -0.637 -5.898 1.925 1.00 90.06 78 PHE A O 1
ATOM 579 N N . GLY A 1 79 ? 0.781 -6.944 3.317 1.00 89.25 79 GLY A N 1
ATOM 580 C CA . GLY A 1 79 ? 1.273 -7.894 2.320 1.00 89.25 79 GLY A CA 1
ATOM 581 C C . GLY A 1 79 ? 0.177 -8.790 1.731 1.00 89.25 79 GLY A C 1
ATOM 582 O O . GLY A 1 79 ? 0.231 -9.094 0.540 1.00 89.25 79 GLY A O 1
ATOM 583 N N . ASP A 1 80 ? -0.821 -9.177 2.531 1.00 89.38 80 ASP A N 1
ATOM 584 C CA . ASP A 1 80 ? -1.973 -9.973 2.078 1.00 89.38 80 ASP A CA 1
ATOM 585 C C . ASP A 1 80 ? -2.924 -9.146 1.191 1.00 89.38 80 ASP A C 1
ATOM 587 O O . ASP A 1 80 ? -3.302 -9.562 0.093 1.00 89.38 80 ASP A O 1
ATOM 591 N N . ALA A 1 81 ? -3.226 -7.917 1.617 1.00 90.56 81 ALA A N 1
ATOM 592 C CA . ALA A 1 81 ? -4.130 -7.008 0.919 1.00 90.56 81 ALA A CA 1
ATOM 593 C C . ALA A 1 81 ? -3.510 -6.332 -0.314 1.00 90.56 81 ALA A C 1
ATOM 595 O O . ALA A 1 81 ? -4.239 -5.852 -1.185 1.00 90.56 81 ALA A O 1
ATOM 596 N N . LEU A 1 82 ? -2.176 -6.301 -0.415 1.00 89.62 82 LEU A N 1
ATOM 597 C CA . LEU A 1 82 ? -1.430 -5.520 -1.403 1.00 89.62 82 LEU A CA 1
ATOM 598 C C . LEU A 1 82 ? -1.886 -5.794 -2.837 1.00 89.62 82 LEU A C 1
ATOM 600 O O . LEU A 1 82 ? -2.125 -4.869 -3.607 1.00 89.62 82 LEU A O 1
ATOM 604 N N . THR A 1 83 ? -2.056 -7.068 -3.191 1.00 90.81 83 THR A N 1
ATOM 605 C CA . THR A 1 83 ? -2.484 -7.466 -4.541 1.00 90.81 83 THR A CA 1
ATOM 606 C C . THR A 1 83 ? -3.864 -6.909 -4.879 1.00 90.81 83 THR A C 1
ATOM 608 O O . THR A 1 83 ? -4.082 -6.419 -5.985 1.00 90.81 83 THR A O 1
ATOM 611 N N . ALA A 1 84 ? -4.806 -7.007 -3.938 1.00 90.56 84 ALA A N 1
ATOM 612 C CA . ALA A 1 84 ? -6.176 -6.562 -4.144 1.00 90.56 84 ALA A CA 1
ATOM 613 C C . ALA A 1 84 ? -6.242 -5.034 -4.234 1.00 90.56 84 ALA A C 1
ATOM 615 O O . ALA A 1 84 ? -6.821 -4.517 -5.184 1.00 90.56 84 ALA A O 1
ATOM 616 N N . VAL A 1 85 ? -5.578 -4.331 -3.312 1.00 91.69 85 VAL A N 1
ATOM 617 C CA . VAL A 1 85 ? -5.531 -2.863 -3.280 1.00 91.69 85 VAL A CA 1
ATOM 618 C C . VAL A 1 85 ? -4.874 -2.301 -4.539 1.00 91.69 85 VAL A C 1
ATOM 620 O O . VAL A 1 85 ? -5.426 -1.406 -5.169 1.00 91.69 85 VAL A O 1
ATOM 623 N N . LEU A 1 86 ? -3.730 -2.846 -4.962 1.00 90.31 86 LEU A N 1
ATOM 624 C CA . LEU A 1 86 ? -3.060 -2.365 -6.172 1.00 90.31 86 LEU A CA 1
ATOM 625 C C . LEU A 1 86 ? -3.895 -2.615 -7.430 1.00 90.31 86 LEU A C 1
ATOM 627 O O . LEU A 1 86 ? -3.909 -1.766 -8.314 1.00 90.31 86 LEU A O 1
ATOM 631 N N . ARG A 1 87 ? -4.613 -3.741 -7.524 1.00 90.50 87 ARG A N 1
ATOM 632 C CA . ARG A 1 87 ? -5.523 -3.996 -8.654 1.00 90.50 87 ARG A CA 1
ATOM 633 C C . ARG A 1 87 ? -6.738 -3.081 -8.651 1.00 90.50 87 ARG A C 1
ATOM 635 O O . ARG A 1 87 ? -7.182 -2.696 -9.725 1.00 90.50 87 ARG A O 1
ATOM 642 N N . ASP A 1 88 ? -7.267 -2.761 -7.477 1.00 90.69 88 ASP A N 1
ATOM 643 C CA . ASP A 1 88 ? -8.408 -1.858 -7.331 1.00 90.69 88 ASP A CA 1
ATOM 644 C C . ASP A 1 88 ? -8.037 -0.423 -7.732 1.00 90.69 88 ASP A C 1
ATOM 646 O O . ASP A 1 88 ? -8.734 0.197 -8.530 1.00 90.69 88 ASP A O 1
ATOM 650 N N . VAL A 1 89 ? -6.880 0.063 -7.268 1.00 90.56 89 VAL A N 1
ATOM 651 C CA . VAL A 1 89 ? -6.419 1.436 -7.520 1.00 90.56 89 VAL A CA 1
ATOM 652 C C . VAL A 1 89 ? -5.812 1.610 -8.917 1.00 90.56 89 VAL A C 1
ATOM 654 O O . VAL A 1 89 ? -6.123 2.573 -9.612 1.00 90.56 89 VAL A O 1
ATOM 657 N N . LEU A 1 90 ? -4.934 0.698 -9.351 1.00 87.06 90 LEU A N 1
ATOM 658 C CA . LEU A 1 90 ? -4.187 0.843 -10.610 1.00 87.06 90 LEU A CA 1
ATOM 659 C C . LEU A 1 90 ? -4.890 0.190 -11.811 1.00 87.06 90 LEU A C 1
ATOM 661 O O . LEU A 1 90 ? -4.496 0.424 -12.957 1.00 87.06 90 LEU A O 1
ATOM 665 N N . GLY A 1 91 ? -5.900 -0.653 -11.580 1.00 87.19 91 GLY A N 1
ATOM 666 C CA . GLY A 1 91 ? -6.654 -1.323 -12.638 1.00 87.19 91 GLY A CA 1
ATOM 667 C C . GLY A 1 91 ? -5.762 -2.119 -13.594 1.00 87.19 91 GLY A C 1
ATOM 668 O O . GLY A 1 91 ? -5.010 -3.004 -13.185 1.00 87.19 91 GLY A O 1
ATOM 669 N N . GLU A 1 92 ? -5.839 -1.798 -14.888 1.00 81.69 92 GLU A N 1
ATOM 670 C CA . GLU A 1 92 ? -5.072 -2.467 -15.950 1.00 81.69 92 GLU A CA 1
ATOM 671 C C . GLU A 1 92 ? -3.553 -2.242 -15.854 1.00 81.69 92 GLU A C 1
ATOM 673 O O . GLU A 1 92 ? -2.788 -3.010 -16.431 1.00 81.69 92 GLU A O 1
ATOM 678 N N . ALA A 1 93 ? -3.093 -1.232 -15.105 1.00 80.12 93 ALA A N 1
ATOM 679 C CA . ALA A 1 93 ? -1.665 -0.999 -14.889 1.00 80.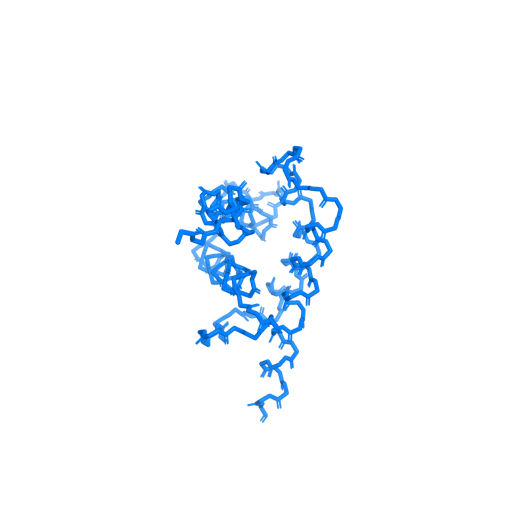12 93 ALA A CA 1
ATOM 680 C C . ALA A 1 93 ? -1.048 -1.964 -13.853 1.00 80.12 93 ALA A C 1
ATOM 682 O O . ALA A 1 93 ? 0.169 -2.147 -13.827 1.00 80.12 93 ALA A O 1
ATOM 683 N N . ALA A 1 94 ? -1.870 -2.629 -13.031 1.00 83.56 94 ALA A N 1
ATOM 684 C CA . ALA A 1 94 ? -1.448 -3.665 -12.087 1.00 83.56 94 ALA A CA 1
ATOM 685 C C . ALA A 1 94 ? -1.347 -5.050 -12.756 1.00 83.56 94 ALA A C 1
ATOM 687 O O . ALA A 1 94 ? -2.026 -6.005 -12.365 1.00 83.56 94 ALA A O 1
ATOM 688 N N . ASP A 1 95 ? -0.489 -5.175 -13.768 1.00 85.69 95 ASP A N 1
ATOM 689 C CA . ASP A 1 95 ? -0.250 -6.461 -14.435 1.00 85.69 95 ASP A CA 1
ATOM 690 C C . ASP A 1 95 ? 0.398 -7.476 -13.452 1.00 85.69 95 ASP A C 1
ATOM 692 O O . ASP A 1 95 ? 1.160 -7.080 -12.558 1.00 85.69 95 ASP A O 1
ATOM 696 N N . PRO A 1 96 ? 0.168 -8.800 -13.589 1.00 86.00 96 PRO A N 1
ATOM 697 C CA . PRO A 1 96 ? 0.710 -9.810 -12.674 1.00 86.00 96 PRO A CA 1
ATOM 698 C C . PRO A 1 96 ? 2.226 -9.749 -12.371 1.00 86.00 96 PRO A C 1
ATOM 700 O O . PRO A 1 96 ? 2.585 -9.921 -11.204 1.00 86.00 96 PRO A O 1
ATOM 703 N N . PRO A 1 97 ? 3.141 -9.503 -13.334 1.00 85.62 97 PRO A N 1
ATOM 704 C CA . PRO A 1 97 ? 4.570 -9.403 -13.052 1.00 85.62 97 PRO A CA 1
ATOM 705 C C . PRO A 1 97 ? 4.928 -8.140 -12.258 1.00 85.62 97 PRO A C 1
ATOM 707 O O . PRO A 1 97 ? 5.863 -8.178 -11.458 1.00 85.62 97 PRO A O 1
ATOM 710 N N . PHE A 1 98 ? 4.183 -7.043 -12.431 1.00 85.81 98 PHE A N 1
ATOM 711 C CA . PHE A 1 98 ? 4.344 -5.838 -11.616 1.00 85.81 98 PHE A CA 1
ATOM 712 C C . PHE A 1 98 ? 3.940 -6.121 -10.165 1.00 85.81 98 PHE A C 1
ATOM 714 O O . PHE A 1 98 ? 4.723 -5.879 -9.247 1.00 85.81 98 PHE A O 1
ATOM 721 N N . LEU A 1 99 ? 2.767 -6.732 -9.965 1.00 88.56 99 LEU A N 1
ATOM 722 C CA . LEU A 1 99 ? 2.274 -7.110 -8.639 1.00 88.56 99 LEU A CA 1
ATOM 723 C C . LEU A 1 99 ? 3.240 -8.054 -7.918 1.00 88.56 99 LEU A C 1
ATOM 725 O O . LEU A 1 99 ? 3.582 -7.809 -6.763 1.00 88.56 99 LEU A O 1
ATOM 7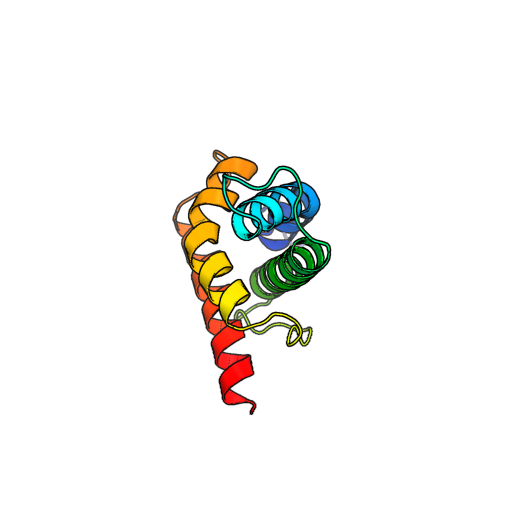29 N N . ALA A 1 100 ? 3.728 -9.090 -8.607 1.00 88.25 100 ALA A N 1
ATOM 730 C CA . ALA A 1 100 ? 4.711 -10.013 -8.048 1.00 88.25 100 ALA A CA 1
ATOM 731 C C . ALA A 1 100 ? 5.972 -9.271 -7.583 1.00 88.25 100 ALA A C 1
ATOM 733 O O . ALA A 1 100 ? 6.389 -9.430 -6.440 1.00 88.25 100 ALA A O 1
ATOM 734 N N . ARG A 1 101 ? 6.523 -8.372 -8.413 1.00 85.81 101 ARG A N 1
ATOM 735 C CA . ARG A 1 101 ? 7.709 -7.576 -8.060 1.00 85.81 101 ARG A CA 1
ATOM 736 C C . ARG A 1 101 ? 7.482 -6.694 -6.830 1.00 85.81 101 ARG A C 1
ATOM 738 O O . ARG A 1 101 ? 8.366 -6.618 -5.979 1.00 85.81 101 ARG A O 1
ATOM 745 N N . CYS A 1 102 ? 6.320 -6.051 -6.726 1.00 88.25 102 CYS A N 1
ATOM 746 C CA . CYS A 1 102 ? 5.939 -5.242 -5.568 1.00 88.25 102 CYS A CA 1
ATOM 747 C C . CYS A 1 102 ? 5.873 -6.080 -4.281 1.00 88.25 102 CYS A C 1
ATOM 749 O O . CYS A 1 102 ? 6.455 -5.699 -3.267 1.00 88.25 102 CYS A O 1
ATOM 751 N N . ILE A 1 103 ? 5.218 -7.242 -4.336 1.00 89.00 103 ILE A N 1
ATOM 752 C CA . ILE A 1 103 ? 5.062 -8.156 -3.195 1.00 89.00 103 ILE A CA 1
ATOM 753 C C . ILE A 1 103 ? 6.417 -8.741 -2.775 1.00 89.00 103 ILE A C 1
ATOM 755 O O . ILE A 1 103 ? 6.763 -8.720 -1.592 1.00 89.00 103 ILE A O 1
ATOM 759 N N . ASP A 1 104 ? 7.208 -9.232 -3.730 1.00 88.69 104 ASP A N 1
ATOM 760 C CA . ASP A 1 104 ? 8.542 -9.781 -3.476 1.00 88.69 104 ASP A CA 1
ATOM 761 C C . ASP A 1 104 ? 9.483 -8.726 -2.880 1.00 88.69 104 ASP A C 1
ATOM 763 O O . ASP A 1 104 ? 10.177 -9.004 -1.897 1.00 88.69 104 ASP A O 1
ATOM 767 N N . GLY A 1 105 ? 9.486 -7.510 -3.439 1.00 87.44 105 GLY A N 1
ATOM 768 C CA . GLY A 1 105 ? 10.270 -6.381 -2.938 1.00 87.44 105 GLY A CA 1
ATOM 769 C C . GLY A 1 105 ? 9.892 -6.011 -1.506 1.00 87.44 105 GLY A C 1
ATOM 770 O O . GLY A 1 105 ? 10.767 -5.917 -0.644 1.00 87.44 105 GLY A O 1
ATOM 771 N N . PHE A 1 106 ? 8.591 -5.905 -1.228 1.00 88.50 106 PHE A N 1
ATOM 772 C CA . PHE A 1 106 ? 8.070 -5.627 0.107 1.00 88.50 106 PHE A CA 1
ATOM 773 C C . PHE A 1 106 ? 8.523 -6.679 1.131 1.00 88.50 106 PHE A C 1
ATOM 775 O O . PHE A 1 106 ? 9.191 -6.349 2.111 1.00 88.50 106 PHE A O 1
ATOM 782 N N . TRP A 1 107 ? 8.252 -7.966 0.888 1.00 88.12 107 TRP A N 1
ATOM 783 C CA . TRP A 1 107 ? 8.624 -9.029 1.830 1.00 88.12 107 TRP A CA 1
ATOM 784 C C . TRP A 1 107 ? 10.132 -9.184 2.001 1.00 88.12 107 TRP A C 1
ATOM 786 O O . TRP A 1 107 ? 10.612 -9.609 3.054 1.00 88.12 107 TRP A O 1
ATOM 796 N N . ARG A 1 108 ? 10.909 -8.892 0.958 1.00 86.88 108 ARG A N 1
ATOM 797 C CA . ARG A 1 108 ? 12.368 -8.884 1.047 1.00 86.88 108 ARG A CA 1
ATOM 798 C C . ARG A 1 108 ? 12.863 -7.747 1.939 1.00 86.88 108 ARG A C 1
ATOM 800 O O . ARG A 1 108 ? 13.757 -7.993 2.745 1.00 86.88 108 ARG A O 1
ATOM 807 N N . ALA A 1 109 ? 12.264 -6.564 1.851 1.00 84.19 109 ALA A N 1
ATOM 808 C CA . ALA A 1 109 ? 12.604 -5.439 2.711 1.00 84.19 109 ALA A CA 1
ATOM 809 C C . ALA A 1 109 ? 12.236 -5.688 4.178 1.00 84.19 109 ALA A C 1
ATOM 811 O O . ALA A 1 109 ? 13.085 -5.492 5.046 1.00 84.19 109 ALA A O 1
ATOM 812 N N . ILE A 1 110 ? 11.037 -6.216 4.451 1.00 84.00 110 ILE A N 1
ATOM 813 C CA . ILE A 1 110 ? 10.627 -6.600 5.813 1.00 84.00 110 ILE A CA 1
ATOM 814 C C . ILE A 1 110 ? 11.614 -7.615 6.412 1.00 84.00 110 ILE A C 1
ATOM 816 O O . ILE A 1 110 ? 12.149 -7.397 7.496 1.00 84.00 110 ILE A O 1
ATOM 820 N N . ARG A 1 111 ? 11.959 -8.678 5.672 1.00 83.94 111 ARG A N 1
ATOM 821 C CA . ARG A 1 111 ? 12.939 -9.681 6.135 1.00 83.94 111 ARG A CA 1
ATOM 822 C C . ARG A 1 111 ? 14.343 -9.107 6.338 1.00 83.94 111 ARG A C 1
ATOM 824 O O . ARG A 1 111 ? 15.051 -9.538 7.243 1.00 83.94 111 ARG A O 1
ATOM 831 N N . ALA A 1 112 ? 14.766 -8.152 5.509 1.00 80.00 112 ALA A N 1
ATOM 832 C CA . ALA A 1 112 ? 16.056 -7.479 5.668 1.00 80.00 112 ALA A CA 1
ATOM 833 C C . ALA A 1 112 ? 16.100 -6.611 6.940 1.00 80.00 112 ALA A C 1
ATOM 835 O O . ALA A 1 112 ? 17.131 -6.560 7.616 1.00 80.00 112 ALA A O 1
ATOM 836 N N . GLN A 1 113 ? 14.979 -5.975 7.292 1.00 75.81 113 GLN A N 1
ATOM 837 C CA . GLN A 1 113 ? 14.828 -5.236 8.546 1.00 75.81 113 GLN A CA 1
ATOM 838 C C . GLN A 1 113 ? 14.843 -6.183 9.755 1.00 75.81 113 GLN A C 1
ATOM 840 O O . GLN A 1 113 ? 15.562 -5.912 10.715 1.00 75.81 113 GLN A O 1
ATOM 845 N N . GLU A 1 114 ? 14.134 -7.318 9.684 1.00 73.94 114 GLU A N 1
ATOM 846 C CA . GLU A 1 114 ? 14.121 -8.349 10.736 1.00 73.94 114 GLU A CA 1
ATOM 847 C C . GLU A 1 114 ? 15.507 -8.974 10.973 1.00 73.94 114 GLU A C 1
ATOM 849 O O . GLU A 1 114 ? 15.874 -9.235 12.113 1.00 73.94 114 GLU A O 1
ATOM 854 N N . ALA A 1 115 ? 16.299 -9.192 9.918 1.00 69.75 115 ALA A N 1
ATOM 855 C CA . ALA A 1 115 ? 17.648 -9.759 10.025 1.00 69.75 115 ALA A CA 1
ATOM 856 C C . ALA A 1 115 ? 18.702 -8.778 10.579 1.00 69.75 115 ALA A C 1
ATOM 858 O O . ALA A 1 115 ? 19.828 -9.182 10.861 1.00 69.75 115 ALA A O 1
ATOM 859 N N . SER A 1 116 ? 18.352 -7.495 10.705 1.00 61.12 116 SER A N 1
ATOM 860 C CA . SER A 1 116 ? 19.224 -6.427 11.214 1.00 61.12 116 SER A CA 1
ATOM 861 C C . SER A 1 116 ? 18.945 -6.080 12.690 1.00 61.12 116 SER A C 1
ATOM 863 O O . SER A 1 116 ? 19.286 -4.976 13.131 1.00 61.12 116 SER A O 1
ATOM 865 N N . LEU A 1 117 ? 18.278 -6.982 13.420 1.00 53.47 117 LEU A N 1
ATOM 866 C CA . LEU A 1 117 ? 17.982 -6.948 14.860 1.00 53.47 117 LEU A CA 1
ATOM 867 C C . LEU A 1 117 ? 18.798 -8.026 15.584 1.00 53.47 117 LEU A C 1
ATOM 869 O O . LEU A 1 117 ? 19.275 -7.723 16.700 1.00 53.47 117 LEU A O 1
#